Protein AF-A0A523APQ1-F1 (afdb_monomer)

Sequence (123 aa):
PNMVYVNVGRRHAGVNVYRELEILTEIAGGLPATLPFEGDFLNPETGKYLEKYIKRREGVSSENVHRCFRMLSDMLASSLGGVMAIAGVHGGGSPIMEEILILLTYDFDSKKELVKYLAGIKG

Structure (mmCIF, N/CA/C/O backbone):
data_AF-A0A523APQ1-F1
#
_entry.id   AF-A0A523APQ1-F1
#
loop_
_atom_site.group_PDB
_atom_site.id
_atom_site.type_symbol
_atom_site.label_atom_id
_atom_site.label_alt_id
_atom_site.label_comp_id
_atom_site.label_asym_id
_atom_site.label_entity_id
_atom_site.label_seq_id
_atom_site.pdbx_PDB_ins_code
_atom_site.Cartn_x
_atom_site.Cartn_y
_atom_site.Cartn_z
_atom_site.occupancy
_atom_site.B_iso_or_equiv
_atom_site.auth_seq_id
_atom_site.auth_comp_id
_atom_site.auth_asym_id
_atom_site.auth_atom_id
_atom_site.pdbx_PDB_model_num
ATOM 1 N N . PRO A 1 1 ? 16.378 -15.760 -14.677 1.00 74.25 1 PRO A N 1
ATOM 2 C CA . PRO A 1 1 ? 15.251 -14.924 -15.172 1.00 74.25 1 PRO A CA 1
ATOM 3 C C . PRO A 1 1 ? 15.705 -14.042 -16.346 1.00 74.25 1 PRO A C 1
ATOM 5 O O . PRO A 1 1 ? 16.890 -13.736 -16.411 1.00 74.25 1 PRO A O 1
ATOM 8 N N . ASN A 1 2 ? 14.812 -13.646 -17.260 1.00 91.25 2 ASN A N 1
ATOM 9 C CA . ASN A 1 2 ? 15.144 -12.696 -18.332 1.00 91.25 2 ASN A CA 1
ATOM 10 C C . ASN A 1 2 ? 15.178 -11.256 -17.785 1.00 91.25 2 ASN A C 1
ATOM 12 O O . ASN A 1 2 ? 14.235 -10.836 -17.116 1.00 91.25 2 ASN A O 1
ATOM 16 N N . MET A 1 3 ? 16.248 -10.514 -18.084 1.00 90.12 3 MET A N 1
ATOM 17 C CA . MET A 1 3 ? 16.500 -9.186 -17.508 1.00 90.12 3 MET A CA 1
ATOM 18 C C . MET A 1 3 ? 15.426 -8.158 -17.866 1.00 90.12 3 MET A C 1
ATOM 20 O O . MET A 1 3 ? 14.956 -7.445 -16.982 1.00 90.12 3 MET A O 1
ATOM 24 N N . VAL A 1 4 ? 14.992 -8.107 -19.127 1.00 89.94 4 VAL A N 1
ATOM 25 C CA . VAL A 1 4 ? 13.962 -7.158 -19.569 1.00 89.94 4 VAL A CA 1
ATOM 26 C C . VAL A 1 4 ? 12.649 -7.441 -18.841 1.00 89.94 4 VAL A C 1
ATOM 28 O O . VAL A 1 4 ? 12.080 -6.542 -18.230 1.00 89.94 4 VAL A O 1
ATOM 31 N N . TYR A 1 5 ? 12.190 -8.696 -18.825 1.00 92.69 5 TYR A N 1
ATOM 32 C CA . TYR A 1 5 ? 10.892 -9.032 -18.231 1.00 92.69 5 TYR A CA 1
ATOM 33 C C . TYR A 1 5 ? 10.840 -8.840 -16.711 1.00 92.69 5 TYR A C 1
ATOM 35 O O . TYR A 1 5 ? 9.818 -8.388 -16.195 1.00 92.69 5 TYR A O 1
ATOM 43 N N . VAL A 1 6 ? 11.929 -9.127 -15.990 1.00 93.38 6 VAL A N 1
ATOM 44 C CA . VAL A 1 6 ? 11.982 -8.869 -14.540 1.00 93.38 6 VAL A CA 1
ATOM 45 C C . VAL A 1 6 ? 11.870 -7.373 -14.246 1.00 93.38 6 VAL A C 1
ATOM 47 O O . VAL A 1 6 ? 11.089 -6.986 -13.378 1.00 93.38 6 VAL A O 1
ATOM 50 N N . ASN A 1 7 ? 12.586 -6.530 -14.995 1.00 93.88 7 ASN A N 1
ATOM 51 C CA . ASN A 1 7 ? 12.525 -5.079 -14.813 1.00 93.88 7 ASN A CA 1
ATOM 52 C C . ASN A 1 7 ? 11.165 -4.500 -15.227 1.00 93.88 7 ASN A C 1
ATOM 54 O O . ASN A 1 7 ? 10.657 -3.609 -14.554 1.00 93.88 7 ASN A O 1
ATOM 58 N N . VAL A 1 8 ? 10.515 -5.052 -16.260 1.00 94.31 8 VAL A N 1
ATOM 59 C CA . VAL A 1 8 ? 9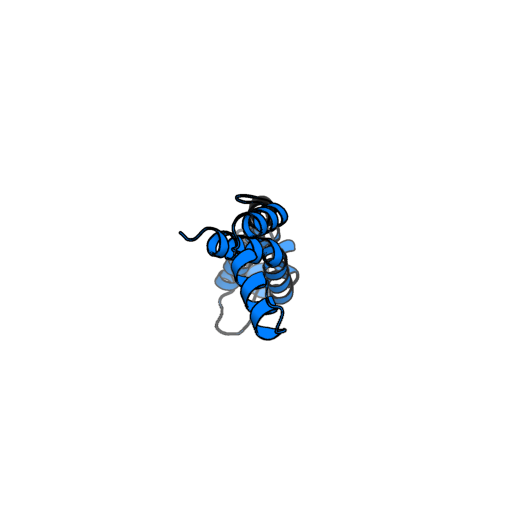.135 -4.681 -16.623 1.00 94.31 8 VAL A CA 1
ATOM 60 C C . VAL A 1 8 ? 8.176 -4.948 -15.461 1.00 94.31 8 VAL A C 1
ATOM 62 O O . VAL A 1 8 ? 7.427 -4.052 -15.072 1.00 94.31 8 VAL A O 1
ATOM 65 N N . GLY A 1 9 ? 8.219 -6.149 -14.876 1.00 93.56 9 GLY A N 1
ATOM 66 C CA . GLY A 1 9 ? 7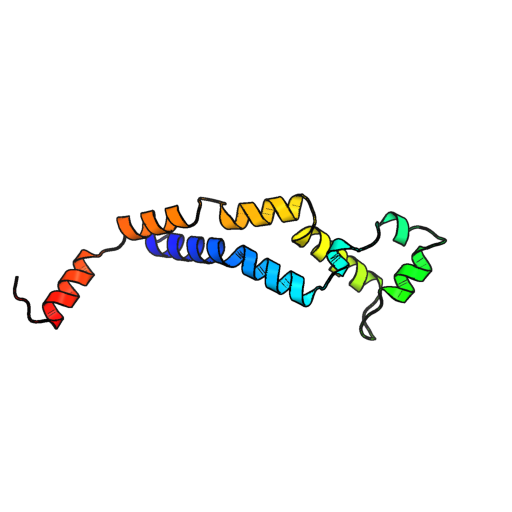.366 -6.501 -13.739 1.00 93.56 9 GLY A CA 1
ATOM 67 C C . GLY A 1 9 ? 7.640 -5.624 -12.518 1.00 93.56 9 GLY A C 1
ATOM 68 O O . GLY A 1 9 ? 6.712 -5.099 -11.900 1.00 93.56 9 GLY A O 1
ATOM 69 N N . ARG A 1 10 ? 8.920 -5.391 -12.209 1.00 94.06 10 ARG A N 1
ATOM 70 C CA . ARG A 1 10 ? 9.314 -4.555 -11.075 1.00 94.06 10 ARG A CA 1
ATOM 71 C C . ARG A 1 10 ? 8.865 -3.106 -11.242 1.00 94.06 10 ARG A C 1
ATOM 73 O O . ARG A 1 10 ? 8.290 -2.547 -10.304 1.00 94.06 10 ARG A O 1
ATOM 80 N N . ARG A 1 11 ? 9.067 -2.528 -12.430 1.00 95.06 11 ARG A N 1
ATOM 81 C CA . ARG A 1 11 ? 8.609 -1.177 -12.766 1.00 95.06 11 ARG A CA 1
ATOM 82 C C . ARG A 1 11 ? 7.093 -1.077 -12.650 1.00 95.06 11 ARG A C 1
ATOM 84 O O . ARG A 1 11 ? 6.594 -0.110 -12.085 1.00 95.06 11 ARG A O 1
ATOM 91 N N . HIS A 1 12 ? 6.365 -2.070 -13.166 1.00 95.38 12 HIS A N 1
ATOM 92 C CA . HIS A 1 12 ? 4.908 -2.107 -13.083 1.00 95.38 12 HIS A CA 1
ATOM 93 C C . HIS A 1 12 ? 4.426 -2.077 -11.628 1.00 95.38 12 HIS A C 1
ATOM 95 O O . HIS A 1 12 ? 3.580 -1.253 -11.302 1.00 95.38 12 HIS A O 1
ATOM 101 N N . ALA A 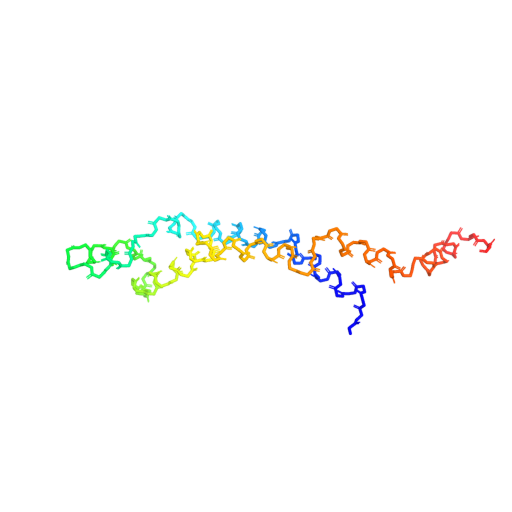1 13 ? 5.008 -2.888 -10.743 1.00 93.81 13 ALA A N 1
ATOM 102 C CA . ALA A 1 13 ? 4.672 -2.847 -9.320 1.00 93.81 13 ALA A CA 1
ATOM 103 C C . ALA A 1 13 ? 5.006 -1.481 -8.686 1.00 93.81 13 ALA A C 1
ATOM 105 O O . ALA A 1 13 ? 4.169 -0.874 -8.022 1.00 93.81 13 ALA A O 1
ATOM 106 N N . GLY A 1 14 ? 6.208 -0.952 -8.949 1.00 95.06 14 GLY A N 1
ATOM 107 C CA . GLY A 1 14 ? 6.696 0.277 -8.316 1.00 95.06 14 GLY A CA 1
ATOM 108 C C . GLY A 1 14 ? 5.875 1.526 -8.639 1.00 95.06 14 GLY A C 1
ATOM 109 O O . GLY A 1 14 ? 5.739 2.393 -7.782 1.00 95.06 14 GLY A O 1
ATOM 110 N N . VAL A 1 15 ? 5.295 1.616 -9.841 1.00 96.19 15 VAL A N 1
ATOM 111 C CA . VAL A 1 15 ? 4.451 2.764 -10.228 1.00 96.19 15 VAL A CA 1
ATOM 112 C C . VAL A 1 15 ? 2.980 2.610 -9.834 1.00 96.19 15 VAL A C 1
ATOM 114 O O . VAL A 1 15 ? 2.248 3.593 -9.887 1.00 96.19 15 VAL A O 1
ATOM 117 N N . ASN A 1 16 ? 2.539 1.407 -9.449 1.00 96.75 16 ASN A N 1
ATOM 118 C CA . ASN A 1 16 ? 1.132 1.125 -9.149 1.00 96.75 16 ASN A CA 1
ATOM 119 C C . ASN A 1 16 ? 0.842 0.883 -7.662 1.00 96.75 16 ASN A C 1
ATOM 121 O O . ASN A 1 16 ? -0.316 0.981 -7.271 1.00 96.75 16 ASN A O 1
ATOM 125 N N . VAL A 1 17 ? 1.846 0.644 -6.812 1.00 96.19 17 VAL A N 1
ATOM 126 C CA . VAL A 1 17 ? 1.609 0.331 -5.388 1.00 96.19 17 VAL A CA 1
ATOM 127 C C . VAL A 1 17 ? 0.773 1.395 -4.659 1.00 96.19 17 VAL A C 1
ATOM 129 O O . VAL A 1 17 ? -0.144 1.063 -3.915 1.00 96.19 17 VAL A O 1
ATOM 132 N N . TYR A 1 18 ? 0.999 2.687 -4.915 1.00 97.00 18 TYR A N 1
ATOM 133 C CA . TYR A 1 18 ? 0.178 3.741 -4.306 1.00 97.00 18 TYR A CA 1
ATOM 134 C C . TYR A 1 18 ? -1.251 3.768 -4.855 1.00 97.00 18 TYR A C 1
ATOM 136 O O . TYR A 1 18 ? -2.167 4.121 -4.119 1.00 97.00 18 TYR A O 1
ATOM 144 N N . ARG A 1 19 ? -1.466 3.343 -6.107 1.00 98.06 19 ARG A N 1
ATOM 145 C CA . ARG A 1 19 ? -2.812 3.190 -6.673 1.00 98.06 19 ARG A CA 1
ATOM 146 C C . ARG A 1 19 ? -3.568 2.040 -6.002 1.00 98.06 19 ARG A C 1
ATOM 148 O O . ARG A 1 19 ? -4.769 2.154 -5.788 1.00 98.06 19 ARG A O 1
ATOM 155 N N . GLU A 1 20 ? -2.883 0.960 -5.630 1.00 97.25 20 GLU A N 1
ATOM 156 C CA . GLU A 1 20 ? -3.481 -0.127 -4.839 1.00 97.25 20 GLU A CA 1
ATOM 157 C C . GLU A 1 20 ? -3.932 0.376 -3.459 1.00 97.25 20 GLU A C 1
ATOM 159 O O . GLU A 1 20 ? -5.065 0.120 -3.047 1.00 97.25 20 GLU A O 1
ATOM 164 N N . LEU A 1 21 ? -3.080 1.150 -2.774 1.00 97.81 21 LEU A N 1
ATOM 165 C CA . LEU A 1 21 ? -3.408 1.754 -1.477 1.00 97.81 21 LEU A CA 1
ATOM 166 C C . LEU A 1 21 ? -4.535 2.791 -1.583 1.00 97.81 21 LEU A C 1
ATOM 168 O O . LEU A 1 21 ? -5.385 2.866 -0.695 1.00 97.81 21 LEU A O 1
ATOM 172 N N . GLU A 1 22 ? -4.580 3.562 -2.669 1.00 98.00 22 GLU A N 1
ATOM 173 C CA . GLU A 1 22 ? -5.658 4.510 -2.958 1.00 98.00 22 GLU A CA 1
ATOM 174 C C . GLU A 1 22 ? -7.006 3.791 -3.097 1.00 98.00 22 GLU A C 1
ATOM 176 O O . GLU A 1 22 ? -7.957 4.140 -2.399 1.00 98.00 22 GLU A O 1
ATOM 181 N N . ILE A 1 23 ? -7.072 2.742 -3.926 1.00 98.56 23 ILE A N 1
ATOM 182 C CA . ILE A 1 23 ? -8.286 1.929 -4.109 1.00 98.56 23 ILE A CA 1
ATOM 183 C C . ILE A 1 23 ? -8.720 1.311 -2.775 1.00 98.56 23 ILE A C 1
ATOM 185 O O . ILE A 1 23 ? -9.903 1.323 -2.432 1.00 98.56 23 ILE A O 1
ATOM 189 N N . LEU A 1 24 ? -7.768 0.789 -1.995 1.00 98.19 24 LEU A N 1
ATOM 190 C CA . LEU A 1 24 ? -8.070 0.217 -0.687 1.00 98.19 24 LEU A CA 1
ATOM 191 C C . LEU A 1 24 ? -8.641 1.269 0.274 1.00 98.19 24 LEU A C 1
ATOM 193 O O . LEU A 1 24 ? -9.604 0.985 0.983 1.00 98.19 24 LEU A O 1
ATOM 197 N N . THR A 1 25 ? -8.083 2.481 0.269 1.00 98.12 25 THR A N 1
ATOM 198 C CA . THR A 1 25 ? -8.557 3.608 1.086 1.00 98.12 25 THR A CA 1
ATOM 199 C C . THR A 1 25 ? -9.970 4.032 0.689 1.00 98.12 25 THR A C 1
ATOM 201 O O . THR A 1 25 ? -10.817 4.227 1.561 1.00 98.12 25 THR A O 1
ATOM 204 N N . GLU A 1 26 ? -10.251 4.122 -0.613 1.00 98.44 26 GLU A N 1
ATOM 205 C CA . GLU A 1 26 ? -11.575 4.463 -1.142 1.00 98.44 26 GLU A CA 1
ATOM 206 C C . GLU A 1 26 ? -12.641 3.462 -0.670 1.00 98.44 26 GLU A C 1
ATOM 208 O O . GLU A 1 26 ? -13.693 3.858 -0.166 1.00 98.44 26 GLU A O 1
ATOM 213 N N . ILE A 1 27 ? -12.344 2.162 -0.760 1.00 98.19 27 ILE A N 1
ATOM 214 C CA . ILE A 1 27 ? -13.274 1.094 -0.368 1.00 98.19 27 ILE A CA 1
ATOM 215 C C . ILE A 1 27 ? -13.428 1.012 1.159 1.00 98.19 27 ILE A C 1
ATOM 217 O O . ILE A 1 27 ? -14.529 0.780 1.662 1.00 98.19 27 ILE A O 1
ATOM 221 N N . ALA A 1 28 ? -12.337 1.178 1.912 1.00 97.44 28 ALA A N 1
ATOM 222 C CA . ALA A 1 28 ? -12.350 1.062 3.369 1.00 97.44 28 ALA A CA 1
ATOM 223 C C . ALA A 1 28 ? -13.018 2.264 4.063 1.00 97.44 28 ALA A C 1
ATOM 225 O O . ALA A 1 28 ? -13.524 2.136 5.184 1.00 97.44 28 ALA A O 1
ATOM 226 N N . GL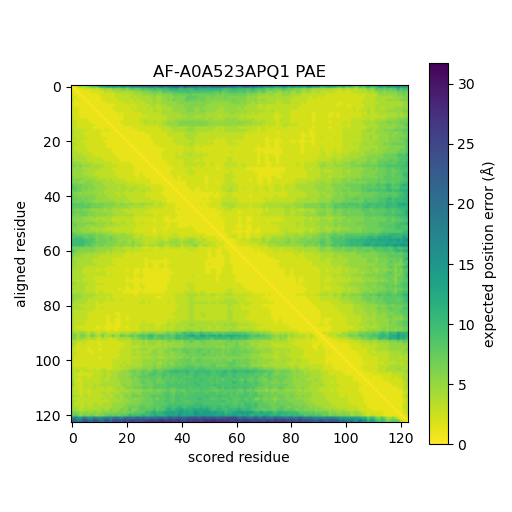Y A 1 29 ? -13.025 3.432 3.418 1.00 97.44 29 GLY A N 1
ATOM 227 C CA . GLY A 1 29 ? -13.456 4.685 4.026 1.00 97.44 29 GLY A CA 1
ATOM 228 C C . GLY A 1 29 ? -12.524 5.133 5.160 1.00 97.44 29 GLY A C 1
ATOM 229 O O . GLY A 1 29 ? -11.382 4.701 5.268 1.00 97.44 29 GLY A O 1
ATOM 230 N N . GLY A 1 30 ? -13.012 6.013 6.039 1.00 97.69 30 GLY A N 1
ATOM 231 C CA . GLY A 1 30 ? -12.183 6.647 7.078 1.00 97.69 30 GLY A CA 1
ATOM 232 C C . GLY A 1 30 ? -11.931 5.818 8.346 1.00 97.69 30 GLY A C 1
ATOM 233 O O . GLY A 1 30 ? -11.178 6.251 9.220 1.00 97.69 30 GLY A O 1
ATOM 234 N N . LEU A 1 31 ? -12.555 4.643 8.490 1.00 97.44 31 LEU A N 1
ATOM 235 C CA . LEU A 1 31 ? -12.459 3.854 9.723 1.00 97.44 31 LEU A CA 1
ATOM 236 C C . LEU A 1 31 ? -11.042 3.320 10.022 1.00 97.44 31 LEU A C 1
ATOM 238 O O . LEU A 1 31 ? -10.667 3.371 11.186 1.00 97.44 31 LEU A O 1
ATOM 242 N N . PRO A 1 32 ? -10.208 2.881 9.057 1.00 97.56 32 PRO A N 1
ATOM 243 C CA . PRO A 1 32 ? -8.830 2.462 9.345 1.00 97.56 32 PRO A CA 1
ATOM 244 C C . PRO A 1 32 ? -7.996 3.517 10.091 1.00 97.56 32 PRO A C 1
ATOM 246 O O . PRO A 1 32 ? -7.164 3.161 10.919 1.00 97.56 32 PRO A O 1
ATOM 249 N N . ALA A 1 33 ? -8.237 4.807 9.838 1.00 97.69 33 ALA A N 1
ATOM 250 C CA . ALA A 1 33 ? -7.533 5.911 10.494 1.00 97.69 33 ALA A CA 1
ATOM 251 C C . ALA A 1 33 ? -8.211 6.398 11.790 1.00 97.69 33 ALA A C 1
ATOM 253 O O . ALA A 1 33 ? -7.610 7.148 12.553 1.00 97.69 33 ALA A O 1
ATOM 254 N N . THR A 1 34 ? -9.463 6.004 12.034 1.00 97.25 34 THR A N 1
ATOM 255 C CA . THR A 1 34 ? -10.278 6.476 13.171 1.00 97.25 34 THR A CA 1
ATOM 256 C C . THR A 1 34 ? -10.795 5.340 14.057 1.00 97.25 34 THR A C 1
ATOM 258 O O . THR A 1 34 ? -11.652 5.553 14.914 1.00 97.25 34 THR A O 1
ATOM 261 N N . LEU A 1 35 ? -10.285 4.121 13.861 1.00 97.19 35 LEU A N 1
ATOM 262 C CA . LEU A 1 35 ? -10.632 2.958 14.665 1.00 97.19 35 LEU A CA 1
ATOM 263 C C . LEU A 1 35 ? -10.175 3.191 16.116 1.00 97.19 35 LEU A C 1
ATOM 265 O O . LEU A 1 35 ? -8.994 3.483 16.325 1.00 97.19 35 LEU A O 1
ATOM 269 N N . PRO A 1 36 ? -11.059 3.025 17.117 1.00 96.44 36 PRO A N 1
ATOM 270 C CA . PRO A 1 36 ? -10.673 3.121 18.520 1.00 96.44 36 PRO A CA 1
ATOM 271 C C . PRO A 1 36 ? -9.537 2.161 18.894 1.00 96.44 36 PRO A C 1
ATOM 273 O O . PRO A 1 36 ? -9.261 1.156 18.216 1.00 96.44 36 PRO A O 1
ATOM 276 N N . PHE A 1 37 ? -8.854 2.467 19.992 1.00 95.06 37 PHE A N 1
ATOM 277 C CA . PHE A 1 37 ? -7.766 1.621 20.453 1.00 95.06 37 PHE A CA 1
ATOM 278 C C . PHE A 1 37 ? -8.308 0.296 20.983 1.00 95.06 37 PHE A C 1
ATOM 280 O O . PHE A 1 37 ? -9.452 0.193 21.414 1.00 95.06 37 PHE A O 1
ATOM 287 N N . GLU A 1 38 ? -7.472 -0.743 20.965 1.00 94.69 38 GLU A N 1
ATOM 288 C CA . GLU A 1 38 ? -7.872 -2.083 21.419 1.00 94.69 38 GLU A CA 1
ATOM 289 C C . GLU A 1 38 ? -8.370 -2.057 22.869 1.00 94.69 38 GLU A C 1
ATOM 291 O O . GLU A 1 38 ? -9.344 -2.719 23.216 1.00 94.69 38 GLU A O 1
ATOM 296 N N . GLY A 1 39 ? -7.742 -1.218 23.698 1.00 96.88 39 GLY A N 1
ATOM 297 C CA . GLY A 1 39 ? -8.152 -1.004 25.082 1.00 96.88 39 GLY A CA 1
ATOM 298 C C . GLY A 1 39 ? -9.599 -0.525 25.222 1.00 96.88 39 GLY A C 1
ATOM 299 O O . GLY A 1 39 ? -10.264 -0.927 26.170 1.00 96.88 39 GLY A O 1
ATOM 300 N N . ASP A 1 40 ? -10.120 0.252 24.268 1.00 97.56 40 ASP A N 1
ATOM 301 C CA . ASP A 1 40 ? -11.504 0.739 24.304 1.00 97.56 40 ASP A CA 1
ATOM 302 C C . ASP A 1 40 ? -12.512 -0.382 24.008 1.00 97.56 40 ASP A C 1
ATOM 304 O O . ASP A 1 40 ? -13.623 -0.376 24.545 1.00 97.56 40 ASP A O 1
ATOM 308 N N . PHE A 1 41 ? -12.126 -1.364 23.183 1.00 96.31 41 PHE A N 1
ATOM 309 C CA . PHE A 1 41 ? -12.930 -2.561 22.907 1.00 96.31 41 PHE A CA 1
ATOM 310 C C . PHE A 1 41 ? -12.938 -3.533 24.090 1.00 96.31 41 PHE A C 1
ATOM 312 O O . PHE A 1 41 ? -13.960 -4.163 24.348 1.00 96.31 41 PHE A O 1
ATOM 319 N N . LEU A 1 42 ? -11.828 -3.627 24.830 1.00 96.12 42 LEU A N 1
ATOM 320 C CA . LEU A 1 42 ? -11.708 -4.477 26.021 1.00 96.12 42 LEU A CA 1
ATOM 321 C C . LEU A 1 42 ? -12.292 -3.834 27.289 1.00 96.12 42 LEU A C 1
ATOM 323 O O . LEU A 1 42 ? -12.489 -4.516 28.297 1.00 96.12 42 LEU A O 1
ATOM 327 N N . ASN A 1 43 ? -12.556 -2.529 27.265 1.00 97.94 43 ASN A N 1
ATOM 328 C CA . ASN A 1 43 ? -13.076 -1.805 28.413 1.00 97.94 43 ASN A CA 1
ATOM 329 C C . ASN A 1 43 ? -14.560 -2.177 28.673 1.00 97.94 43 ASN A C 1
ATOM 331 O O . ASN A 1 43 ? -15.391 -2.046 27.768 1.00 97.94 43 ASN A O 1
ATOM 335 N N . PRO A 1 44 ? -14.931 -2.591 29.906 1.00 97.19 44 PRO A N 1
ATOM 336 C CA . PRO A 1 44 ? -16.299 -3.005 30.244 1.00 97.19 44 PRO A CA 1
ATOM 337 C C . PRO A 1 44 ? -17.381 -1.932 30.037 1.00 97.19 44 PRO A C 1
ATOM 339 O O . PRO A 1 44 ? -18.556 -2.257 29.848 1.00 97.19 44 PRO A O 1
ATOM 342 N N . GLU A 1 45 ? -17.012 -0.653 30.098 1.00 97.81 45 GLU A N 1
ATOM 343 C CA . GLU A 1 45 ? -17.923 0.478 29.936 1.00 97.81 45 GLU A CA 1
ATOM 344 C C . GLU A 1 45 ? -18.186 0.786 28.455 1.00 97.81 45 GLU A C 1
ATOM 346 O O . GLU A 1 45 ? -19.345 0.934 28.050 1.00 97.81 45 GLU A O 1
ATOM 351 N N . THR A 1 46 ? -17.127 0.843 27.639 1.00 97.94 46 THR A N 1
ATOM 352 C CA . THR A 1 46 ? -17.186 1.284 26.235 1.00 97.94 46 THR A CA 1
ATOM 353 C C . THR A 1 46 ? -17.355 0.143 25.233 1.00 97.94 46 THR A C 1
ATOM 355 O O . THR A 1 46 ? -18.036 0.330 24.220 1.00 97.94 46 THR A O 1
ATOM 358 N N . GLY A 1 47 ? -16.818 -1.050 25.515 1.00 97.50 47 GLY A N 1
ATOM 359 C CA . GLY A 1 47 ? -16.735 -2.169 24.568 1.00 97.50 47 GLY A CA 1
ATOM 360 C C . GLY A 1 47 ? -18.088 -2.577 23.983 1.00 97.50 47 GLY A C 1
ATOM 361 O O . GLY A 1 47 ? -18.245 -2.652 22.764 1.00 97.50 47 GLY A O 1
ATOM 362 N N . LYS A 1 48 ? -19.125 -2.686 24.826 1.00 97.50 48 LYS A N 1
ATOM 363 C CA . LYS A 1 48 ? -20.497 -3.014 24.386 1.00 97.50 48 LYS A CA 1
ATOM 364 C C . LYS A 1 48 ? -21.067 -2.023 23.361 1.00 97.50 48 LYS A C 1
ATOM 366 O O . LYS A 1 48 ? -21.882 -2.395 22.517 1.00 97.50 48 LYS A O 1
ATOM 371 N N . TYR A 1 49 ? -20.675 -0.748 23.438 1.00 98.25 49 TYR A N 1
ATOM 372 C CA . TYR A 1 49 ? -21.124 0.275 22.496 1.00 98.25 49 TYR A CA 1
ATOM 373 C C . TYR A 1 49 ? -20.335 0.200 21.195 1.00 98.25 49 TYR A C 1
ATOM 375 O O . TYR A 1 49 ? -20.934 0.277 20.123 1.00 98.25 49 TYR A O 1
ATOM 383 N N . LEU A 1 50 ? -19.021 -0.007 21.276 1.00 97.94 50 LEU A N 1
ATOM 384 C CA . LEU A 1 50 ? -18.180 -0.197 20.097 1.00 97.94 50 LEU A CA 1
ATOM 385 C C . LEU A 1 50 ? -18.629 -1.418 19.293 1.00 97.94 50 LEU A C 1
ATOM 387 O O . LEU A 1 50 ? -18.873 -1.301 18.094 1.00 97.94 50 LEU A O 1
ATOM 391 N N . GLU A 1 51 ? -18.867 -2.551 19.954 1.00 96.69 51 GLU A N 1
ATOM 392 C CA . GLU A 1 51 ? -19.412 -3.751 19.318 1.00 96.69 51 GLU A CA 1
ATOM 393 C C . GLU A 1 51 ? -20.783 -3.509 18.683 1.00 96.69 51 GLU A C 1
ATOM 395 O O . GLU A 1 51 ? -21.071 -4.041 17.609 1.00 96.69 51 GLU A O 1
ATOM 400 N N . LYS A 1 52 ? -21.644 -2.701 19.311 1.00 97.19 52 LYS A N 1
ATOM 401 C CA . LYS A 1 52 ? -22.954 -2.350 18.753 1.00 97.19 52 LYS A CA 1
ATOM 402 C C . LYS A 1 52 ? -22.822 -1.503 17.485 1.00 97.19 52 LYS A C 1
ATOM 404 O O . LYS A 1 52 ? -23.502 -1.797 16.503 1.00 97.19 52 LYS A O 1
ATOM 409 N N . TYR A 1 53 ? -21.990 -0.463 17.506 1.00 97.31 53 TYR A N 1
ATOM 410 C CA . TYR A 1 53 ? -21.942 0.552 16.446 1.00 97.31 53 TYR A CA 1
ATOM 411 C C . TYR A 1 53 ? -20.963 0.240 15.313 1.00 97.31 53 TYR A C 1
ATOM 413 O O . TYR A 1 53 ? -21.115 0.774 14.214 1.00 97.31 53 TYR A O 1
ATOM 421 N N . ILE A 1 54 ? -20.005 -0.666 15.520 1.00 96.94 54 ILE A N 1
ATOM 422 C CA . ILE A 1 54 ? -19.118 -1.117 14.441 1.00 96.94 54 ILE A CA 1
ATOM 423 C C . ILE A 1 54 ? -19.806 -2.094 13.475 1.00 96.94 54 ILE A C 1
ATOM 425 O O . ILE A 1 54 ? -19.269 -2.376 12.406 1.00 96.94 54 ILE A O 1
ATOM 429 N N . LYS A 1 55 ? -21.004 -2.595 13.809 1.00 96.25 55 LYS A N 1
ATOM 430 C CA . LYS A 1 55 ? -21.767 -3.527 12.966 1.00 96.25 55 LYS A CA 1
ATOM 431 C C . LYS A 1 55 ? -21.927 -3.027 11.527 1.00 96.25 55 LYS A C 1
ATOM 433 O O . LYS A 1 55 ? -21.968 -1.827 11.238 1.00 96.25 55 LYS A O 1
ATOM 438 N N . ARG A 1 56 ? -22.008 -3.993 10.612 1.00 94.38 56 ARG A N 1
ATOM 439 C CA . ARG A 1 56 ? -22.189 -3.788 9.170 1.00 94.38 56 ARG A CA 1
ATOM 440 C C . ARG A 1 56 ? -23.364 -4.641 8.692 1.00 94.38 56 ARG A C 1
ATOM 442 O O . ARG A 1 56 ? -24.417 -4.633 9.322 1.00 94.38 56 ARG A O 1
ATOM 449 N N . ARG A 1 57 ? -23.193 -5.359 7.582 1.00 94.62 57 ARG A N 1
ATOM 450 C CA . ARG A 1 57 ? -24.190 -6.275 7.026 1.00 94.62 57 ARG A CA 1
ATOM 451 C C . ARG A 1 57 ? -24.588 -7.345 8.050 1.00 94.62 57 ARG A C 1
ATOM 453 O O . ARG A 1 57 ? -23.738 -7.872 8.766 1.00 94.62 57 ARG A O 1
ATOM 460 N N . GLU A 1 58 ? -25.871 -7.695 8.063 1.00 95.56 58 GLU A N 1
ATOM 461 C CA . GLU A 1 58 ? -26.386 -8.845 8.809 1.00 95.56 58 GLU A CA 1
ATOM 462 C C . GLU A 1 58 ? -25.608 -10.132 8.473 1.00 95.56 58 GLU A C 1
ATOM 464 O O . GLU A 1 58 ? -25.209 -10.357 7.328 1.00 95.56 58 GLU A O 1
ATOM 469 N N . GLY A 1 59 ? -25.358 -10.963 9.487 1.00 95.38 59 GLY A N 1
ATOM 470 C CA . GLY A 1 59 ? -24.562 -12.187 9.363 1.00 95.38 59 GLY A CA 1
ATOM 471 C C . GLY A 1 59 ? -23.049 -11.999 9.531 1.00 95.38 59 GLY A C 1
ATOM 472 O O . GLY A 1 59 ? -22.337 -12.992 9.650 1.00 95.38 59 GLY A O 1
ATOM 473 N N . VAL A 1 60 ? -22.540 -10.762 9.606 1.00 97.31 60 VAL A N 1
ATOM 474 C CA . VAL A 1 60 ? -21.129 -10.484 9.933 1.00 97.31 60 VAL A CA 1
ATOM 475 C C . VAL A 1 60 ? -21.011 -10.052 11.396 1.00 97.31 60 VAL A C 1
ATOM 477 O O . VAL A 1 60 ? -21.647 -9.083 11.815 1.00 97.31 60 VAL A O 1
ATOM 480 N N . SER A 1 61 ? -20.197 -10.760 12.185 1.00 97.50 61 SER A N 1
ATOM 481 C CA . SER A 1 61 ? -19.968 -10.412 13.593 1.00 97.50 61 SER A CA 1
ATOM 482 C C . SER A 1 61 ? -19.188 -9.101 13.731 1.00 97.50 61 SER A C 1
ATOM 484 O O . SER A 1 61 ? -18.321 -8.786 12.913 1.00 97.50 61 SER A O 1
ATOM 486 N N . SER A 1 62 ? -19.458 -8.345 14.798 1.00 96.81 62 SER A N 1
ATOM 487 C CA . SER A 1 62 ? -18.720 -7.115 15.114 1.00 96.81 62 SER A CA 1
ATOM 488 C C . SER A 1 62 ? -17.222 -7.364 15.280 1.00 96.81 62 SER A C 1
ATOM 490 O O . SER A 1 62 ? -16.419 -6.543 14.848 1.00 96.81 62 SER A O 1
ATOM 492 N N . GLU A 1 63 ? -16.845 -8.515 15.839 1.00 95.50 63 GLU A N 1
ATOM 493 C CA . GLU A 1 63 ? -15.448 -8.926 15.977 1.00 95.50 63 GLU A CA 1
ATOM 494 C C . GLU A 1 63 ? -14.760 -9.091 14.614 1.00 95.50 63 GLU A C 1
ATOM 496 O O . GLU A 1 63 ? -13.655 -8.589 14.418 1.00 95.50 63 GLU A O 1
ATOM 501 N N . ASN A 1 64 ? -15.418 -9.728 13.639 1.00 97.56 64 ASN A N 1
ATOM 502 C CA . ASN A 1 64 ? -14.854 -9.881 12.296 1.00 97.56 64 ASN A CA 1
ATOM 503 C C . ASN A 1 64 ? -14.670 -8.525 11.610 1.00 97.56 64 ASN A C 1
ATOM 505 O O . ASN A 1 64 ? -13.650 -8.297 10.959 1.00 97.56 64 ASN A O 1
ATOM 509 N N . VAL A 1 65 ? -15.630 -7.609 11.783 1.00 97.44 65 VAL A N 1
ATOM 510 C CA . VAL A 1 65 ? -15.495 -6.235 11.284 1.00 97.44 65 VAL A CA 1
ATOM 511 C C . VAL A 1 65 ? -14.306 -5.547 11.956 1.00 97.44 65 VAL A C 1
ATOM 513 O O . VAL A 1 65 ? -13.456 -5.000 11.258 1.00 97.44 65 VAL A O 1
ATOM 516 N N . HIS A 1 66 ? -14.203 -5.620 13.284 1.00 96.88 66 HIS A N 1
ATOM 517 C CA . HIS A 1 66 ? -13.102 -5.026 14.039 1.00 96.88 66 HIS A CA 1
ATOM 518 C C . HIS A 1 66 ? -11.735 -5.541 13.560 1.00 96.88 66 HIS A C 1
ATOM 520 O O . HIS A 1 66 ? -10.874 -4.738 13.203 1.00 96.88 66 HIS A O 1
ATOM 526 N N . ARG A 1 67 ? -11.551 -6.863 13.459 1.00 96.81 67 ARG A N 1
ATOM 527 C CA . ARG A 1 67 ? -10.296 -7.482 12.995 1.00 96.81 67 ARG A CA 1
ATOM 528 C C . ARG A 1 67 ? -9.936 -7.070 11.568 1.00 96.81 67 ARG A C 1
ATOM 530 O O . ARG A 1 67 ? -8.782 -6.740 11.306 1.00 96.81 67 ARG A O 1
ATOM 537 N N . CYS A 1 68 ? -10.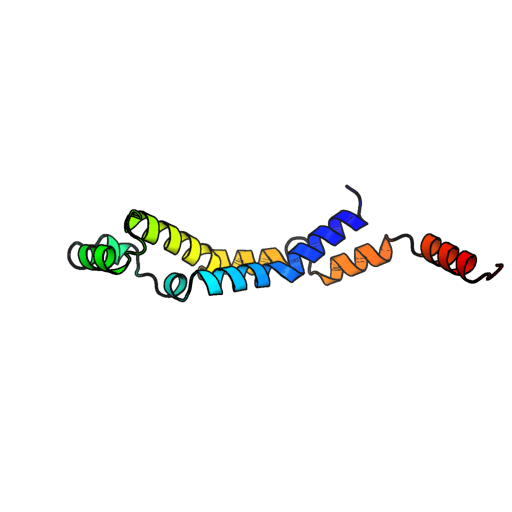919 -7.045 10.667 1.00 97.69 68 CYS A N 1
ATOM 538 C CA . CYS A 1 68 ? -10.723 -6.585 9.294 1.00 97.69 68 CYS A CA 1
ATOM 539 C C . CYS A 1 68 ? -10.232 -5.131 9.270 1.00 97.69 68 CYS A C 1
ATOM 541 O O . CYS A 1 68 ? -9.190 -4.836 8.690 1.00 97.69 68 CYS A O 1
ATOM 543 N N . PHE A 1 69 ? -10.914 -4.227 9.978 1.00 97.81 69 PHE A N 1
ATOM 544 C CA . PHE A 1 69 ? -10.509 -2.823 10.030 1.00 97.81 69 PHE A CA 1
ATOM 545 C C . PHE A 1 69 ? -9.187 -2.595 10.763 1.00 97.81 69 PHE A C 1
ATOM 547 O O . PHE A 1 69 ? -8.474 -1.659 10.411 1.00 97.81 69 PHE A O 1
ATOM 554 N N . ARG A 1 70 ? -8.809 -3.449 11.721 1.00 97.00 70 ARG A N 1
ATOM 555 C CA . ARG A 1 70 ? -7.483 -3.392 12.346 1.00 97.00 70 ARG A CA 1
ATOM 556 C C . ARG A 1 70 ? -6.378 -3.770 11.356 1.00 97.00 70 ARG A C 1
ATOM 558 O O . ARG A 1 70 ? -5.365 -3.083 11.318 1.00 97.00 70 ARG A O 1
ATOM 565 N N . MET A 1 71 ? -6.588 -4.788 10.519 1.00 97.88 71 MET A N 1
ATOM 566 C CA . MET A 1 71 ? -5.657 -5.122 9.432 1.00 97.88 71 MET A CA 1
ATOM 567 C C . MET A 1 71 ? -5.547 -3.977 8.418 1.00 97.88 71 MET A C 1
ATOM 569 O O . MET A 1 71 ? -4.444 -3.587 8.049 1.00 97.88 71 MET A O 1
ATOM 573 N N . LEU A 1 72 ? -6.676 -3.392 8.006 1.00 98.25 72 LEU A N 1
ATOM 574 C CA . LEU A 1 72 ? -6.679 -2.238 7.100 1.00 98.25 72 LEU A CA 1
ATOM 575 C C . LEU A 1 72 ? -5.970 -1.025 7.717 1.00 98.25 72 LEU A C 1
ATOM 577 O O . LEU A 1 72 ? -5.242 -0.325 7.021 1.00 98.25 72 LEU A O 1
ATOM 581 N N . SER A 1 73 ? -6.163 -0.788 9.018 1.00 97.75 73 SER A N 1
ATOM 582 C CA . SER A 1 73 ? -5.466 0.260 9.774 1.00 97.75 73 SER A CA 1
ATOM 583 C C . SER A 1 73 ? -3.955 0.043 9.751 1.00 97.75 73 SER A C 1
ATOM 585 O O . SER A 1 73 ? -3.211 0.983 9.480 1.00 97.75 73 SER A O 1
ATOM 587 N N . ASP A 1 74 ? -3.500 -1.199 9.939 1.00 97.50 74 ASP A N 1
ATOM 588 C CA . ASP A 1 74 ? -2.078 -1.526 9.857 1.00 97.50 74 ASP A CA 1
ATOM 589 C C . ASP A 1 74 ? -1.506 -1.289 8.451 1.00 97.50 74 ASP A C 1
ATOM 591 O O . ASP A 1 74 ? -0.464 -0.660 8.293 1.00 97.50 74 ASP A O 1
ATOM 595 N N . MET A 1 75 ? -2.226 -1.701 7.408 1.00 98.00 75 MET A N 1
ATOM 596 C CA . MET A 1 75 ? -1.781 -1.511 6.025 1.00 98.00 75 MET A CA 1
ATOM 597 C C . MET A 1 75 ? -1.748 -0.037 5.591 1.00 98.00 75 MET A C 1
ATOM 599 O O . MET A 1 75 ? -0.839 0.359 4.865 1.00 98.00 75 MET A O 1
ATOM 603 N N . LEU A 1 76 ? -2.742 0.762 5.993 1.00 97.88 76 LEU A N 1
ATOM 604 C CA . LEU A 1 76 ? -2.957 2.115 5.462 1.00 97.88 76 LEU A CA 1
ATOM 605 C C . LEU A 1 76 ? -2.411 3.238 6.350 1.00 97.88 76 LEU A C 1
ATOM 607 O O . LEU A 1 76 ? -2.101 4.311 5.838 1.00 97.88 76 LEU A O 1
ATOM 611 N N . ALA A 1 77 ? -2.349 3.033 7.667 1.00 96.75 77 ALA A N 1
ATOM 612 C CA . ALA A 1 77 ? -2.154 4.120 8.629 1.00 96.75 77 ALA A CA 1
ATOM 613 C C . ALA A 1 77 ? -1.103 3.834 9.713 1.00 96.75 77 ALA A C 1
ATOM 615 O O . ALA A 1 77 ? -0.803 4.732 10.503 1.00 96.75 77 ALA A O 1
ATOM 616 N N . SER A 1 78 ? -0.524 2.629 9.778 1.00 97.12 78 SER A N 1
ATOM 617 C CA . SER A 1 78 ? 0.546 2.350 10.740 1.00 97.12 78 SER A CA 1
ATOM 618 C C . SER A 1 78 ? 1.922 2.770 10.231 1.00 97.12 78 SER A C 1
ATOM 620 O O . SER A 1 78 ? 2.150 3.008 9.042 1.00 97.12 78 SER A O 1
ATOM 622 N N . SER A 1 79 ? 2.877 2.829 11.160 1.00 97.75 79 SER A N 1
ATOM 623 C CA . SER A 1 79 ? 4.288 3.029 10.834 1.00 97.75 79 SER A CA 1
ATOM 624 C C . SER A 1 79 ? 4.816 1.941 9.896 1.00 97.75 79 SER A C 1
ATOM 626 O O . SER A 1 79 ? 5.574 2.246 8.976 1.00 97.75 79 SER A O 1
ATOM 628 N N . LEU A 1 80 ? 4.390 0.688 10.088 1.00 97.06 80 LEU A N 1
ATOM 629 C CA . LEU A 1 80 ? 4.774 -0.420 9.221 1.00 97.06 80 LEU A CA 1
ATOM 630 C C . LEU A 1 80 ? 4.138 -0.286 7.834 1.00 97.06 80 LEU A C 1
ATOM 632 O O . LEU A 1 80 ? 4.849 -0.440 6.843 1.00 97.06 80 LEU A O 1
ATOM 636 N N . GLY A 1 81 ? 2.850 0.065 7.751 1.00 97.62 81 GLY A N 1
ATOM 637 C CA . GLY A 1 81 ? 2.171 0.347 6.483 1.00 97.62 81 GLY A CA 1
ATOM 638 C C . GLY A 1 81 ? 2.883 1.432 5.670 1.00 97.62 81 GLY A C 1
ATOM 639 O O . GLY A 1 81 ? 3.170 1.240 4.488 1.00 97.62 81 GLY A O 1
ATOM 640 N N . GLY A 1 82 ? 3.293 2.525 6.323 1.00 97.38 82 GLY A N 1
ATOM 641 C CA . GLY A 1 82 ? 4.083 3.588 5.692 1.00 97.38 82 GLY A CA 1
ATOM 642 C C . GLY A 1 82 ? 5.440 3.108 5.160 1.00 97.38 82 GLY A C 1
ATOM 643 O O . GLY A 1 82 ? 5.809 3.424 4.027 1.00 97.38 82 GLY A O 1
ATOM 644 N N . VAL A 1 83 ? 6.170 2.296 5.935 1.00 97.62 83 VAL A N 1
ATOM 645 C CA . VAL A 1 83 ? 7.426 1.674 5.476 1.00 97.62 83 VAL A CA 1
ATOM 646 C C . VAL A 1 83 ? 7.177 0.773 4.266 1.00 97.62 83 VAL A C 1
ATOM 648 O O . VAL A 1 83 ? 7.919 0.853 3.288 1.00 97.62 83 VAL A O 1
ATOM 651 N N . MET A 1 84 ? 6.124 -0.047 4.299 1.00 97.12 84 MET A N 1
ATOM 652 C CA . MET A 1 84 ? 5.776 -0.962 3.210 1.00 97.12 84 MET A CA 1
ATOM 653 C C . MET A 1 84 ? 5.371 -0.221 1.933 1.00 97.12 84 MET A C 1
ATOM 655 O O . MET A 1 84 ? 5.777 -0.633 0.849 1.00 97.12 84 MET A O 1
ATOM 659 N N . ALA A 1 85 ? 4.652 0.900 2.037 1.00 96.75 85 ALA A N 1
ATOM 660 C CA . ALA A 1 85 ? 4.294 1.730 0.887 1.00 96.75 85 ALA A CA 1
ATOM 661 C C . ALA A 1 85 ? 5.543 2.268 0.165 1.00 96.75 85 ALA A C 1
ATOM 663 O O . ALA A 1 85 ? 5.671 2.162 -1.056 1.00 96.75 85 ALA A O 1
ATOM 664 N N . ILE A 1 86 ? 6.511 2.787 0.925 1.00 97.19 86 ILE A N 1
ATOM 665 C CA . ILE A 1 86 ? 7.782 3.284 0.378 1.00 97.19 86 ILE A CA 1
ATOM 666 C C . ILE A 1 86 ? 8.617 2.125 -0.181 1.00 97.19 86 ILE A C 1
ATOM 668 O O . ILE A 1 86 ? 9.164 2.226 -1.282 1.00 97.19 86 ILE A O 1
ATOM 672 N N . ALA A 1 87 ? 8.692 1.006 0.543 1.00 96.25 87 ALA A N 1
ATOM 673 C CA . ALA A 1 87 ? 9.415 -0.184 0.110 1.00 96.25 87 ALA A CA 1
ATOM 674 C C . ALA A 1 87 ? 8.810 -0.810 -1.157 1.00 96.25 87 ALA A C 1
ATOM 676 O O . ALA A 1 87 ? 9.555 -1.318 -1.987 1.00 96.25 87 AL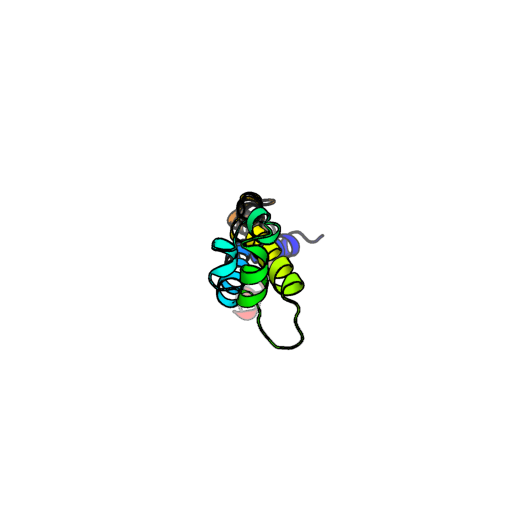A A O 1
ATOM 677 N N . GLY A 1 88 ? 7.496 -0.736 -1.369 1.00 95.50 88 GLY A N 1
ATOM 678 C CA . GLY A 1 88 ? 6.864 -1.190 -2.611 1.00 95.50 88 GLY A CA 1
ATOM 679 C C . GLY A 1 88 ? 7.298 -0.370 -3.833 1.00 95.50 88 GLY A C 1
ATOM 680 O O . GLY A 1 88 ? 7.497 -0.918 -4.921 1.00 95.50 88 GLY A O 1
ATOM 681 N N . VAL A 1 89 ? 7.526 0.937 -3.652 1.00 97.00 89 VAL A N 1
ATOM 682 C CA . VAL A 1 89 ? 8.054 1.802 -4.719 1.00 97.00 89 VAL A CA 1
ATOM 683 C C . VAL A 1 89 ? 9.541 1.565 -4.939 1.00 97.00 89 VAL A C 1
ATOM 685 O O . VAL A 1 89 ? 9.953 1.424 -6.087 1.00 97.00 89 VAL A O 1
ATOM 688 N N . HIS A 1 90 ? 10.338 1.488 -3.871 1.00 96.25 90 HIS A N 1
ATOM 689 C CA . HIS A 1 90 ? 11.805 1.565 -3.948 1.00 96.25 90 HIS A CA 1
ATOM 690 C C . HIS A 1 90 ? 12.556 0.256 -3.673 1.00 96.25 90 HIS A C 1
ATOM 692 O O . HIS A 1 90 ? 13.778 0.205 -3.803 1.00 96.25 90 HIS A O 1
ATOM 698 N N . GLY A 1 91 ? 11.869 -0.818 -3.293 1.00 90.50 91 GLY A N 1
ATOM 699 C CA . GLY A 1 91 ? 12.482 -2.106 -2.975 1.00 90.50 91 GLY A CA 1
ATOM 700 C C . GLY A 1 91 ? 13.195 -2.686 -4.192 1.00 90.50 91 GLY A C 1
ATOM 701 O O . GLY A 1 91 ? 12.558 -2.997 -5.190 1.00 90.50 91 GLY A O 1
ATOM 702 N N . GLY A 1 92 ? 14.521 -2.795 -4.157 1.00 83.19 92 GLY A N 1
ATOM 703 C CA . GLY A 1 92 ? 15.316 -3.220 -5.319 1.00 83.19 92 GLY A CA 1
ATOM 704 C C . GLY A 1 92 ? 15.586 -2.125 -6.361 1.00 83.19 92 GLY A C 1
ATOM 705 O O . GLY A 1 92 ? 16.313 -2.386 -7.313 1.00 83.19 92 GLY A O 1
ATOM 706 N N . GLY A 1 93 ? 15.071 -0.910 -6.149 1.00 90.06 93 GLY A N 1
ATOM 707 C CA . GLY A 1 93 ? 15.332 0.257 -6.982 1.00 90.06 93 GLY A CA 1
ATOM 708 C C . GLY A 1 93 ? 14.138 1.194 -7.159 1.00 90.06 93 GLY A C 1
ATOM 709 O O . GLY A 1 93 ? 12.988 0.793 -7.006 1.00 90.06 93 GLY A O 1
ATOM 710 N N . SER A 1 94 ? 14.420 2.472 -7.435 1.00 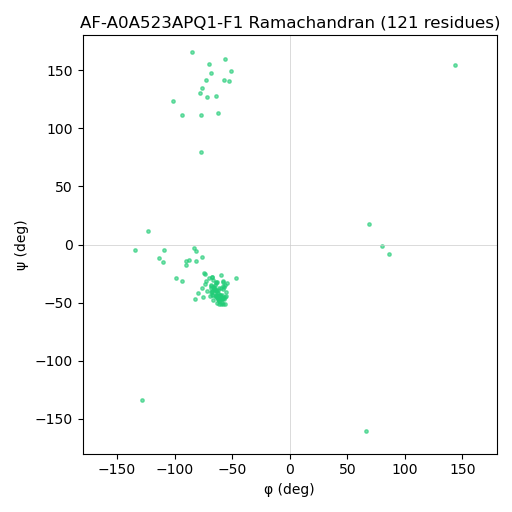95.00 94 SER A N 1
ATOM 711 C CA . SER A 1 94 ? 13.420 3.446 -7.890 1.00 95.00 94 SER A CA 1
ATOM 712 C C . SER A 1 94 ? 13.022 3.150 -9.338 1.00 95.00 94 SER A C 1
ATOM 714 O O . SER A 1 94 ? 13.952 2.952 -10.115 1.00 95.00 94 SER A O 1
ATOM 716 N N . PRO A 1 95 ? 11.739 3.300 -9.740 1.00 94.38 95 PRO A N 1
ATOM 717 C CA . PRO A 1 95 ? 11.209 2.908 -11.060 1.00 94.38 95 PRO A CA 1
ATOM 718 C C . PRO A 1 95 ? 12.020 3.326 -12.301 1.00 94.38 95 PRO A C 1
ATOM 720 O O . PRO A 1 95 ? 11.964 2.678 -13.345 1.00 94.38 95 PRO A O 1
ATOM 723 N N . ILE A 1 96 ? 12.757 4.435 -12.209 1.00 94.88 96 ILE A N 1
ATOM 724 C CA . ILE A 1 96 ? 13.643 4.920 -13.274 1.00 94.88 96 ILE A CA 1
ATOM 725 C C . ILE A 1 96 ? 14.832 3.983 -13.534 1.00 94.88 96 ILE A C 1
ATOM 727 O O . ILE A 1 96 ? 15.310 3.883 -14.660 1.00 94.88 96 ILE A O 1
ATOM 731 N N . MET A 1 97 ? 15.320 3.276 -12.515 1.00 94.12 97 MET A N 1
ATOM 732 C CA . MET A 1 97 ? 16.437 2.346 -12.665 1.00 94.12 97 MET A CA 1
ATOM 733 C C . MET A 1 97 ? 16.031 1.132 -13.498 1.00 94.12 97 MET A C 1
ATOM 735 O O . MET A 1 97 ? 16.809 0.688 -14.340 1.00 94.12 97 MET A O 1
ATOM 739 N N . GLU A 1 98 ? 14.802 0.645 -13.340 1.00 94.06 98 GLU A N 1
ATOM 740 C CA . GLU A 1 98 ? 14.252 -0.420 -14.173 1.00 94.06 98 GLU A CA 1
ATOM 741 C C . GLU A 1 98 ? 14.117 0.027 -15.635 1.00 94.06 98 GLU A C 1
ATOM 743 O O . GLU A 1 98 ? 14.426 -0.752 -16.536 1.00 94.06 98 GLU A O 1
ATOM 748 N N . GLU A 1 99 ? 13.716 1.279 -15.896 1.00 93.50 99 GLU A N 1
ATOM 749 C CA . GLU A 1 99 ? 13.694 1.836 -17.259 1.00 93.50 99 GLU A CA 1
ATOM 750 C C . GLU A 1 99 ? 15.091 1.878 -17.876 1.00 93.50 99 GLU A C 1
ATOM 752 O O . GLU A 1 99 ? 15.277 1.411 -18.999 1.00 93.50 99 GLU A O 1
ATOM 757 N N . ILE A 1 100 ? 16.086 2.371 -17.131 1.00 94.62 100 ILE A N 1
ATOM 758 C CA . ILE A 1 100 ? 17.484 2.399 -17.577 1.00 94.62 100 ILE A CA 1
ATOM 759 C C . ILE A 1 100 ? 17.961 0.981 -17.916 1.00 94.62 100 ILE A C 1
ATOM 761 O O . ILE A 1 100 ? 18.545 0.764 -18.977 1.00 94.62 100 ILE A O 1
ATOM 765 N N . LEU A 1 101 ? 17.681 -0.003 -17.058 1.00 92.88 101 LEU A N 1
ATOM 766 C CA . LEU A 1 101 ? 18.075 -1.393 -17.292 1.00 92.88 101 LEU A CA 1
ATOM 767 C C . LEU A 1 101 ? 17.379 -2.005 -18.511 1.00 92.88 101 LEU A C 1
ATOM 769 O O . LEU A 1 101 ? 18.025 -2.723 -19.276 1.00 92.88 101 LEU A O 1
ATOM 773 N N . ILE A 1 102 ? 16.095 -1.710 -18.733 1.00 93.44 102 ILE A N 1
ATOM 774 C CA . ILE A 1 102 ? 15.387 -2.130 -19.949 1.00 93.44 102 ILE A CA 1
ATOM 775 C C . ILE A 1 102 ? 16.056 -1.506 -21.175 1.00 93.44 102 ILE A C 1
ATOM 777 O O . ILE A 1 102 ? 16.371 -2.230 -22.114 1.00 93.44 102 ILE A O 1
ATOM 781 N N . LEU A 1 103 ? 16.335 -0.199 -21.159 1.00 93.31 103 LEU A N 1
ATOM 782 C CA . LEU A 1 103 ? 16.957 0.493 -22.290 1.00 93.31 103 LEU A CA 1
ATOM 783 C C . LEU A 1 103 ? 18.354 -0.053 -22.623 1.00 93.31 103 LEU A C 1
ATOM 785 O O . LEU A 1 103 ? 18.698 -0.166 -23.796 1.00 93.31 103 LEU A O 1
ATOM 789 N N . LEU A 1 104 ? 19.144 -0.421 -21.611 1.00 93.25 104 LEU A N 1
ATOM 790 C CA . LEU A 1 104 ? 20.490 -0.973 -21.799 1.00 93.25 104 LEU A CA 1
ATOM 791 C C . LEU A 1 104 ? 20.500 -2.426 -22.291 1.00 93.25 104 LEU A C 1
ATOM 793 O O . LEU A 1 104 ? 21.499 -2.865 -22.855 1.00 93.25 104 LEU A O 1
ATOM 797 N N . THR A 1 105 ? 19.433 -3.189 -22.041 1.00 92.81 105 THR A N 1
ATOM 798 C CA . THR A 1 105 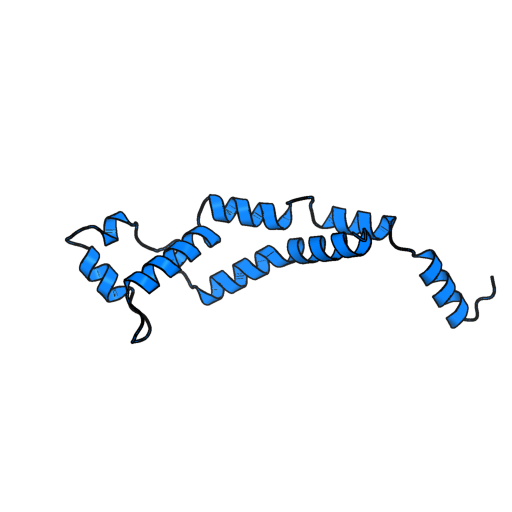? 19.405 -4.639 -22.312 1.00 92.81 105 THR A CA 1
ATOM 799 C C . THR A 1 105 ? 18.439 -5.047 -23.419 1.00 92.81 105 THR A C 1
ATOM 801 O O . THR A 1 105 ? 18.482 -6.190 -23.875 1.00 92.81 105 THR A O 1
ATOM 804 N N . TYR A 1 106 ? 17.567 -4.143 -23.863 1.00 93.25 106 TYR A N 1
ATOM 805 C CA . TYR A 1 106 ? 16.641 -4.397 -24.955 1.00 93.25 106 TYR A CA 1
ATOM 806 C C . TYR A 1 106 ? 17.352 -4.349 -26.311 1.00 93.25 106 TYR A C 1
ATOM 808 O O . TYR A 1 106 ? 18.106 -3.425 -26.610 1.00 93.25 106 TYR A O 1
ATOM 816 N N . ASP A 1 107 ? 17.068 -5.333 -27.163 1.00 93.38 107 ASP A N 1
ATOM 817 C CA . ASP A 1 107 ? 17.628 -5.427 -28.511 1.00 93.38 107 ASP A CA 1
ATOM 818 C C . ASP A 1 107 ? 16.935 -4.445 -29.470 1.00 93.38 107 ASP A C 1
ATOM 820 O O . ASP A 1 107 ? 16.039 -4.800 -30.246 1.00 93.38 107 ASP A O 1
ATOM 824 N N . PHE A 1 108 ? 17.346 -3.180 -29.393 1.00 94.44 108 PHE A N 1
ATOM 825 C CA . PHE A 1 108 ? 16.875 -2.126 -30.286 1.00 94.44 108 PHE A CA 1
ATOM 826 C C . PHE A 1 108 ? 17.340 -2.312 -31.725 1.00 94.44 108 PHE A C 1
ATOM 828 O O . PHE A 1 108 ? 16.642 -1.867 -32.635 1.00 94.44 108 PHE A O 1
ATOM 835 N N . ASP A 1 109 ? 18.481 -2.958 -31.950 1.00 95.44 109 ASP A N 1
ATOM 836 C CA . ASP A 1 109 ? 19.018 -3.128 -33.296 1.00 95.44 109 ASP A CA 1
ATOM 837 C C . ASP A 1 109 ? 18.132 -4.068 -34.113 1.00 95.44 109 ASP A C 1
ATOM 839 O O . ASP A 1 109 ? 17.754 -3.709 -35.228 1.00 95.44 109 ASP A O 1
ATOM 843 N N . SER A 1 110 ? 17.626 -5.159 -33.524 1.00 95.88 110 SER A N 1
ATOM 844 C CA . SER A 1 110 ? 16.610 -5.993 -34.187 1.00 95.88 110 SER A CA 1
ATOM 845 C C . SER A 1 110 ? 15.362 -5.206 -34.600 1.00 95.88 110 SER A C 1
ATOM 847 O O . SER A 1 110 ? 14.759 -5.483 -35.639 1.00 95.88 110 SER A O 1
ATOM 849 N N . LYS A 1 111 ? 14.956 -4.206 -33.803 1.00 95.88 111 LYS A N 1
ATOM 850 C CA . LYS A 1 111 ? 13.787 -3.368 -34.105 1.00 95.88 111 LYS A CA 1
ATOM 851 C C . LYS A 1 111 ? 14.092 -2.340 -35.183 1.00 95.88 111 LYS A C 1
ATOM 853 O O . LYS A 1 111 ? 13.237 -2.112 -36.035 1.00 95.88 111 LYS A O 1
ATOM 858 N N . LYS A 1 112 ? 15.299 -1.769 -35.200 1.00 96.31 112 LYS A N 1
ATOM 859 C CA . LYS A 1 112 ? 15.757 -0.899 -36.293 1.00 96.31 112 LYS A CA 1
ATOM 860 C C . LYS A 1 112 ? 15.786 -1.659 -37.616 1.00 96.31 112 LYS A C 1
ATOM 862 O O . LYS A 1 112 ? 15.243 -1.158 -38.595 1.00 96.31 112 LYS A O 1
ATOM 867 N N . GLU A 1 113 ? 16.337 -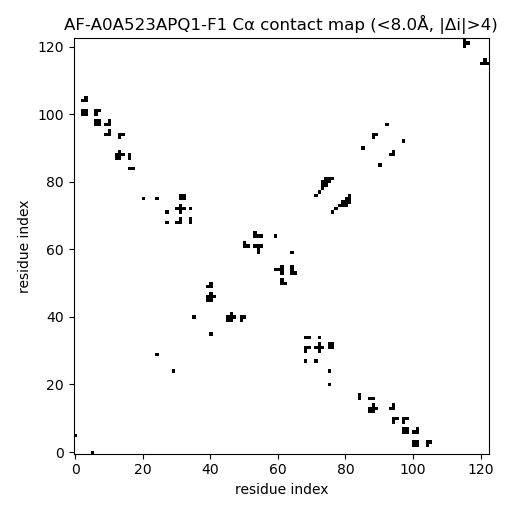2.872 -37.635 1.00 96.94 113 GLU A N 1
ATOM 868 C CA . GLU A 1 113 ? 16.390 -3.704 -38.843 1.00 96.94 113 GLU A CA 1
ATOM 869 C C . GLU A 1 113 ? 14.992 -4.083 -39.344 1.00 96.94 113 GLU A C 1
ATOM 871 O O . GLU A 1 113 ? 14.709 -3.970 -40.538 1.00 96.94 113 GLU A O 1
ATOM 876 N N . LEU A 1 114 ? 14.069 -4.425 -38.436 1.00 96.50 114 LEU A N 1
ATOM 877 C CA . LEU A 1 114 ? 12.666 -4.652 -38.791 1.00 96.50 114 LEU A CA 1
ATOM 878 C C . LEU A 1 114 ? 12.037 -3.416 -39.454 1.00 96.50 114 LEU A C 1
ATOM 880 O O . LEU A 1 114 ? 11.364 -3.540 -40.476 1.00 96.50 114 LEU A O 1
ATOM 884 N N . VAL A 1 115 ? 12.260 -2.222 -38.897 1.00 97.31 115 VAL A N 1
ATOM 885 C CA . VAL A 1 115 ? 11.719 -0.974 -39.455 1.00 97.31 115 VAL A CA 1
ATOM 886 C C . VAL A 1 115 ? 12.348 -0.651 -40.811 1.00 97.31 115 VAL A C 1
ATOM 888 O O . VAL A 1 115 ? 11.615 -0.305 -41.735 1.00 97.31 115 VAL A O 1
ATOM 891 N N . LYS A 1 116 ? 13.670 -0.805 -40.972 1.00 97.62 116 LYS A N 1
ATOM 892 C CA . LYS A 1 116 ? 14.350 -0.615 -42.265 1.00 97.62 116 LYS A CA 1
ATOM 893 C C . LYS A 1 116 ? 13.768 -1.526 -43.343 1.00 97.62 116 LYS A C 1
ATOM 895 O O . LYS A 1 116 ? 13.447 -1.046 -44.429 1.00 97.62 116 LYS A O 1
ATOM 900 N N . TYR A 1 117 ? 13.579 -2.807 -43.018 1.00 96.56 117 TYR A N 1
ATOM 901 C CA . TYR A 1 117 ? 12.968 -3.783 -43.917 1.00 96.56 117 TYR A CA 1
ATOM 902 C C . TYR A 1 117 ? 11.560 -3.350 -44.348 1.00 96.56 117 TYR A C 1
ATOM 904 O O . TYR A 1 117 ? 11.281 -3.276 -45.544 1.00 96.56 117 TYR A O 1
ATOM 912 N N . LEU A 1 118 ? 10.694 -3.000 -43.390 1.00 97.44 118 LEU A N 1
ATOM 913 C CA . LEU A 1 118 ? 9.319 -2.568 -43.670 1.00 97.44 118 LEU A CA 1
ATOM 914 C C . LEU A 1 118 ? 9.254 -1.255 -44.466 1.00 97.44 118 LEU A C 1
ATOM 916 O O . LEU A 1 118 ? 8.351 -1.077 -45.279 1.00 97.44 118 LEU A O 1
ATOM 920 N N . ALA A 1 119 ? 10.210 -0.351 -44.257 1.00 97.62 119 ALA A N 1
ATOM 921 C CA . ALA A 1 119 ? 10.301 0.926 -44.961 1.00 97.62 119 ALA A CA 1
ATOM 922 C C . ALA A 1 119 ? 10.995 0.830 -46.335 1.00 97.62 119 ALA A C 1
ATOM 924 O O . ALA A 1 119 ? 11.110 1.839 -47.030 1.00 97.62 119 ALA A O 1
ATOM 925 N N . GLY A 1 120 ? 11.489 -0.348 -46.734 1.00 96.25 120 GLY A N 1
ATOM 926 C CA . GLY A 1 120 ? 12.241 -0.523 -47.980 1.00 96.25 120 GLY A CA 1
ATOM 927 C C . GLY A 1 120 ? 13.621 0.149 -47.982 1.00 96.25 120 GLY A C 1
ATOM 928 O O . GLY A 1 120 ? 14.199 0.355 -49.051 1.00 96.25 120 GLY A O 1
ATOM 929 N N . ILE A 1 121 ? 14.161 0.487 -46.807 1.00 96.31 121 ILE A N 1
ATOM 930 C CA . ILE A 1 121 ? 15.504 1.054 -46.656 1.00 96.31 121 ILE A CA 1
ATOM 931 C C . ILE A 1 121 ? 16.507 -0.089 -46.800 1.00 96.31 121 ILE A C 1
ATOM 933 O O . ILE A 1 121 ? 16.578 -0.980 -45.956 1.00 96.31 121 ILE A O 1
ATOM 937 N N . LYS A 1 122 ? 17.278 -0.070 -47.889 1.00 81.31 122 LYS A N 1
ATOM 938 C CA . LYS A 1 122 ? 18.340 -1.048 -48.149 1.00 81.31 122 LYS A CA 1
ATOM 939 C C . LYS A 1 122 ? 19.668 -0.485 -47.639 1.00 81.31 122 LYS A C 1
ATOM 941 O O . LYS A 1 122 ? 20.159 0.490 -48.204 1.00 81.31 122 LYS A O 1
ATOM 946 N N . GLY A 1 123 ? 20.206 -1.083 -46.575 1.00 63.66 123 GLY A N 1
ATOM 947 C CA . GLY A 1 123 ? 21.447 -0.671 -45.911 1.00 63.66 123 GLY A CA 1
ATOM 948 C C . GLY A 1 123 ? 21.740 -1.484 -44.662 1.00 63.66 123 GLY A C 1
ATOM 949 O O . GLY A 1 123 ? 20.969 -1.340 -43.680 1.00 63.66 123 GLY A O 1
#

Radius of gyration: 24.33 Å; Cα contacts (8 Å, |Δi|>4): 97; chains: 1; bounding box: 48×22×78 Å

Mean predicted aligned error: 4.31 Å

pLDDT: mean 95.44, std 4.33, range [63.66, 98.56]

Secondary structure (DSSP, 8-state):
--HHHHHHHHHHHHHHHHHHHHHHHHHHTTHHHHPPPHHHHH-TTTHHHHHHHS--STT--HHHHHHHHHHHHHHHHSHHHHHHHHHHHHTTS-HHHHHHHHHHHS-HHHHHHHHHHHTT---

Foldseek 3Di:
DDLLVVLVVLLVQQVCLVVVLVVLCVVLDCCLVVPDDPVQCVDPVRVVVQQVPLDDDPPDGSVNSSVVSPVNNCLRPDPNVVVVSVCSNQVVHHSVVSVVSNVVRPPVVVVVVVVCVVVVNDD

Solvent-accessible surface area (backbone atoms only — not comparable to full-atom values): 6974 Å² total; per-residue (Å²): 134,61,71,54,62,53,30,50,54,51,29,55,47,24,76,38,46,67,56,55,53,48,54,49,43,66,76,60,49,70,47,39,80,63,59,78,57,71,67,49,56,71,31,89,82,49,14,68,53,51,49,62,69,60,48,71,63,88,94,54,54,36,66,59,47,50,54,53,41,51,53,48,14,40,56,74,63,30,75,65,18,53,51,49,56,53,41,50,30,42,62,98,40,50,49,66,55,31,51,52,52,33,67,76,67,52,73,56,63,66,51,51,53,51,49,31,59,76,69,70,54,86,129

Nearest PDB structures (foldseek):
  6vjr-assembly1_D  TM=8.898E-01  e=8.294E-05  Nitrosopumilus maritimus SCM1
  4oo2-assembly1_A  TM=8.247E-01  e=1.872E-03  Streptomyces globisporus
  4oo2-assembly1_D  TM=8.299E-01  e=2.193E-03  Streptomyces globisporus
  6qyi-assembly1_B  TM=8.530E-01  e=7.391E-03  Escherichia coli
  9bke-assembly1_B  TM=8.564E-01  e=1.814E-02  Escherichia coli